Protein AF-A0A9D7VMA8-F1 (afdb_monomer)

Solvent-accessible surface area (backbone atoms only — not comparable to full-atom values): 9911 Å² total; per-residue (Å²): 135,87,81,84,72,81,74,80,79,75,76,72,77,73,79,78,42,75,61,82,71,61,74,57,94,60,80,64,72,41,87,51,74,66,48,77,71,56,42,56,40,65,81,68,55,55,49,58,69,46,45,41,49,51,44,56,42,48,74,40,59,51,37,53,48,40,34,74,77,65,74,46,47,72,42,31,40,30,46,77,46,27,51,44,82,40,29,39,96,75,37,87,92,42,65,74,23,48,23,20,66,19,34,23,40,27,40,31,31,34,33,30,66,86,70,50,74,46,68,42,52,59,66,55,92,86,48,84,63,65,51,52,57,57,49,48,54,44,57,65,43,44,69,84,25,33,29,24,38,14,56,80,50,47,90,91,23,21,51,25,34,41,39,22,62,62,92,69,96,64,65,49,65,78

Foldseek 3Di:
DDDDDPDPPPPPDDQPLVCPPPPPPDPPQLPQNPPQQEAEPPDADADSLLSVLVSVLQVPQVQVLCCVPVVFGFRYWYWPAFADFAAPVNDPPHDTDLSSNSFKTWTQWTQTPVRDTGGQAADDPPDPPVVVSLLSSLVSLWPSFQEWDAHPPDPSHRRTIMGGNDDDPGRHGD

Structure (mmCIF, N/CA/C/O backbone):
data_AF-A0A9D7VMA8-F1
#
_entry.id   AF-A0A9D7VMA8-F1
#
loop_
_atom_site.group_PDB
_atom_site.id
_atom_site.type_symbol
_atom_site.label_atom_id
_atom_site.label_alt_id
_atom_site.label_comp_id
_atom_site.label_asym_id
_atom_site.label_entity_id
_atom_site.label_seq_id
_atom_site.pdbx_PDB_ins_code
_atom_site.Cartn_x
_atom_site.Cartn_y
_atom_site.Cartn_z
_atom_site.occupancy
_atom_site.B_iso_or_equiv
_atom_site.auth_seq_id
_atom_site.auth_comp_id
_atom_site.auth_asym_id
_atom_site.auth_atom_id
_atom_site.pdbx_PDB_model_num
ATOM 1 N N . MET A 1 1 ? -34.194 -24.386 49.136 1.00 41.53 1 MET A N 1
ATOM 2 C CA . MET A 1 1 ? -33.091 -24.598 48.173 1.00 41.53 1 MET A CA 1
ATOM 3 C C . MET A 1 1 ? -33.239 -23.598 47.031 1.00 41.53 1 MET A C 1
ATOM 5 O O . MET A 1 1 ? -34.228 -23.701 46.310 1.00 41.53 1 MET A O 1
ATOM 9 N N . PRO A 1 2 ? -32.371 -22.581 46.893 1.00 42.62 2 PRO A N 1
ATOM 10 C CA . PRO A 1 2 ? -32.491 -21.625 45.800 1.00 42.62 2 PRO A CA 1
ATOM 11 C C . PRO A 1 2 ? -31.971 -22.256 44.502 1.00 42.62 2 PRO A C 1
ATOM 13 O O . PRO A 1 2 ? -30.886 -22.832 44.462 1.00 42.62 2 PRO A O 1
ATOM 16 N N . ARG A 1 3 ? -32.782 -22.175 43.444 1.00 46.41 3 ARG A N 1
ATOM 17 C CA . ARG A 1 3 ? -32.432 -22.632 42.097 1.00 46.41 3 ARG A CA 1
ATOM 18 C C . ARG A 1 3 ? -31.350 -21.716 41.529 1.00 46.41 3 ARG A C 1
ATOM 20 O O . ARG A 1 3 ? -31.562 -20.519 41.365 1.00 46.41 3 ARG A O 1
ATOM 27 N N . ASN A 1 4 ? -30.195 -22.303 41.248 1.00 44.03 4 ASN A N 1
ATOM 28 C CA . ASN A 1 4 ? -29.054 -21.643 40.635 1.00 44.03 4 ASN A CA 1
ATOM 29 C C . ASN A 1 4 ? -29.327 -21.517 39.124 1.00 44.03 4 ASN A C 1
ATOM 31 O O . ASN A 1 4 ? -28.972 -22.399 38.345 1.00 44.03 4 ASN A O 1
ATOM 35 N N . SER A 1 5 ? -30.043 -20.469 38.706 1.00 47.19 5 SER A N 1
ATOM 36 C CA . SER A 1 5 ? -30.179 -20.152 37.279 1.00 47.19 5 SER A CA 1
ATOM 37 C C . SER A 1 5 ? -28.826 -19.672 36.742 1.00 47.19 5 SER A C 1
ATOM 39 O O . SER A 1 5 ? -28.280 -18.708 37.288 1.00 47.19 5 SER A O 1
ATOM 41 N N . PRO A 1 6 ? -28.276 -20.283 35.677 1.00 45.25 6 PRO A N 1
ATOM 42 C CA . PRO A 1 6 ? -27.083 -19.756 35.035 1.00 45.25 6 PRO A CA 1
ATOM 43 C C . PRO A 1 6 ? -27.398 -18.358 34.497 1.00 45.25 6 PRO A C 1
ATOM 45 O O . PRO A 1 6 ? -28.346 -18.161 33.735 1.00 45.25 6 PRO A O 1
ATOM 48 N N . ARG A 1 7 ? -26.618 -17.366 34.937 1.00 46.34 7 ARG A N 1
ATOM 49 C CA . ARG A 1 7 ? -26.695 -16.007 34.394 1.00 46.34 7 ARG A CA 1
ATOM 50 C C . ARG A 1 7 ? -26.388 -16.087 32.895 1.00 46.34 7 ARG A C 1
ATOM 52 O O . ARG A 1 7 ? -25.423 -16.764 32.535 1.00 46.34 7 ARG A O 1
ATOM 59 N N . PRO A 1 8 ? -27.150 -15.407 32.022 1.00 40.94 8 PRO A N 1
ATOM 60 C CA . PRO A 1 8 ? -26.810 -15.360 30.611 1.00 40.94 8 PRO A CA 1
ATOM 61 C C . PRO A 1 8 ? -25.411 -14.761 30.474 1.00 40.94 8 PRO A C 1
ATOM 63 O O . PRO A 1 8 ? -25.140 -13.655 30.952 1.00 40.94 8 PRO A O 1
ATOM 66 N N . VAL A 1 9 ? -24.516 -15.517 29.843 1.00 43.81 9 VAL A N 1
ATOM 67 C CA . VAL A 1 9 ? -23.212 -15.023 29.411 1.00 43.81 9 VAL A CA 1
ATOM 68 C C . VAL A 1 9 ? -23.517 -13.890 28.437 1.00 43.81 9 VAL A C 1
ATOM 70 O O . VAL A 1 9 ? -24.033 -14.125 27.345 1.00 43.81 9 VAL A O 1
ATOM 73 N N . ARG A 1 10 ? -23.300 -12.638 28.853 1.00 40.31 10 ARG A N 1
ATOM 74 C CA . ARG A 1 10 ? -23.372 -11.505 27.931 1.00 40.31 10 ARG A CA 1
ATOM 75 C C . ARG A 1 10 ? -22.292 -11.753 26.885 1.00 40.31 10 ARG A C 1
ATOM 77 O O . ARG A 1 10 ? -21.112 -11.651 27.204 1.00 40.31 10 ARG A O 1
ATOM 84 N N . PHE A 1 11 ? -22.695 -12.120 25.671 1.00 39.28 11 PHE A N 1
ATOM 85 C CA . PHE A 1 11 ? -21.815 -12.083 24.511 1.00 39.28 11 PHE A CA 1
ATOM 86 C C . PHE A 1 11 ? -21.258 -10.659 24.432 1.00 39.28 11 PHE A C 1
ATOM 88 O O . PHE A 1 11 ? -21.992 -9.712 24.144 1.00 39.28 11 PHE A O 1
ATOM 95 N N . SER A 1 12 ? -19.984 -10.507 24.796 1.00 41.88 12 SER A N 1
ATOM 96 C CA . SER A 1 12 ? -19.232 -9.267 24.640 1.00 41.88 12 SER A CA 1
ATOM 97 C C . SER A 1 12 ? -19.453 -8.726 23.237 1.00 41.88 12 SER A C 1
ATOM 99 O O . SER A 1 12 ? -19.377 -9.487 22.274 1.00 41.88 12 SER A O 1
ATOM 101 N N . ALA A 1 13 ? -19.767 -7.430 23.176 1.00 44.06 13 ALA A N 1
ATOM 102 C CA . ALA A 1 13 ? -20.041 -6.631 21.991 1.00 44.06 13 ALA A CA 1
ATOM 103 C C . ALA A 1 13 ? -19.537 -7.278 20.693 1.00 44.06 13 ALA A C 1
ATOM 105 O O . ALA A 1 13 ? -18.340 -7.264 20.398 1.00 44.06 13 ALA A O 1
ATOM 106 N N . LEU A 1 14 ? -20.464 -7.836 19.910 1.00 53.28 14 LEU A N 1
ATOM 107 C CA . LEU A 1 14 ? -20.212 -8.090 18.500 1.00 53.28 14 LEU A CA 1
ATOM 108 C C . LEU A 1 14 ? -19.677 -6.777 17.927 1.00 53.28 14 LEU A C 1
ATOM 110 O O . LEU A 1 14 ? -20.339 -5.745 18.042 1.00 53.28 14 LEU A O 1
ATOM 114 N N . PHE A 1 15 ? -18.464 -6.795 17.377 1.00 56.47 15 PHE A N 1
ATOM 115 C CA . PHE A 1 15 ? -17.944 -5.668 16.617 1.00 56.47 15 PHE A CA 1
ATOM 116 C C . PHE A 1 15 ? -18.983 -5.335 15.544 1.00 56.47 15 PHE A C 1
ATOM 118 O O . PHE A 1 15 ? -19.135 -6.074 14.570 1.00 56.47 15 PHE A O 1
ATOM 125 N N . GLN A 1 16 ? -19.749 -4.260 15.741 1.00 61.91 16 GLN A N 1
ATOM 126 C CA . GLN A 1 16 ? -20.682 -3.788 14.732 1.00 61.91 16 GLN A CA 1
ATOM 127 C C . GLN A 1 16 ? -19.819 -3.192 13.622 1.00 61.91 16 GLN A C 1
ATOM 129 O O . GLN A 1 16 ? -19.411 -2.033 13.687 1.00 61.91 16 GLN A O 1
ATOM 134 N N . CYS A 1 17 ? -19.444 -4.014 12.644 1.00 69.50 17 CYS A N 1
ATOM 135 C CA . CYS A 1 17 ? -18.664 -3.519 11.527 1.00 69.50 17 CYS A CA 1
ATOM 136 C C . CYS A 1 17 ? -19.523 -2.534 10.733 1.00 69.50 17 CYS A C 1
ATOM 138 O O . CYS A 1 17 ? -20.599 -2.909 10.259 1.00 69.50 17 CYS A O 1
ATOM 140 N N . PRO A 1 18 ? -19.066 -1.284 10.583 1.00 67.06 18 PRO A N 1
ATOM 141 C CA . PRO A 1 18 ? -19.893 -0.196 10.072 1.00 67.06 18 PRO A CA 1
ATOM 142 C C . PRO A 1 18 ? -20.289 -0.372 8.603 1.00 67.06 18 PRO A C 1
ATOM 144 O O . PRO A 1 18 ? -21.209 0.287 8.137 1.00 67.06 18 PRO A O 1
ATOM 147 N N . ILE A 1 19 ? -19.627 -1.273 7.873 1.00 59.59 19 ILE A N 1
ATOM 148 C CA . ILE A 1 19 ? -19.927 -1.559 6.466 1.00 59.59 19 ILE A CA 1
ATOM 149 C C . ILE A 1 19 ? -21.064 -2.576 6.286 1.00 59.59 19 ILE A C 1
ATOM 151 O O . ILE A 1 19 ? -21.619 -2.651 5.192 1.00 59.59 19 ILE A O 1
ATOM 155 N N . ARG A 1 20 ? -21.488 -3.308 7.335 1.00 53.53 20 ARG A N 1
ATOM 156 C CA . ARG A 1 20 ? -22.562 -4.319 7.212 1.00 53.53 20 ARG A CA 1
ATOM 157 C C . ARG A 1 20 ? -23.914 -3.756 6.744 1.00 53.53 20 ARG A C 1
ATOM 159 O O . ARG A 1 20 ? -24.741 -4.550 6.315 1.00 53.53 20 ARG A O 1
ATOM 166 N N . ASP A 1 21 ? -24.113 -2.436 6.774 1.00 46.12 21 ASP A N 1
ATOM 167 C CA . ASP A 1 21 ? -25.368 -1.776 6.385 1.00 46.12 21 ASP A CA 1
ATOM 168 C C . ASP A 1 21 ? -25.250 -0.861 5.149 1.00 46.12 21 ASP A C 1
ATOM 170 O O . ASP A 1 21 ? -26.103 -0.010 4.892 1.00 46.12 21 ASP A O 1
ATOM 174 N N . LEU A 1 22 ? -24.202 -1.022 4.328 1.00 46.53 22 LEU A N 1
ATOM 175 C CA . LEU A 1 22 ? -24.122 -0.323 3.045 1.00 46.53 22 LEU A CA 1
ATOM 176 C C . LEU A 1 22 ? -25.065 -0.972 2.012 1.00 46.53 22 LEU A C 1
ATOM 178 O O . LEU A 1 22 ? -24.640 -1.552 1.014 1.00 46.53 22 LEU A O 1
ATOM 182 N N . ARG A 1 23 ? -26.365 -0.664 2.120 1.00 42.69 23 ARG A N 1
ATOM 183 C CA . ARG A 1 23 ? -26.993 -0.023 0.955 1.00 42.69 23 ARG A CA 1
ATOM 184 C C . ARG A 1 23 ? -26.166 1.228 0.720 1.00 42.69 23 ARG A C 1
ATOM 186 O O . ARG A 1 23 ? -26.406 2.236 1.370 1.00 42.69 23 ARG A O 1
ATOM 193 N N . VAL A 1 24 ? -25.121 1.112 -0.101 1.00 42.06 24 VAL A N 1
ATOM 194 C CA . VAL A 1 24 ? -24.227 2.220 -0.444 1.00 42.06 24 VAL A CA 1
ATOM 195 C C . VAL A 1 24 ? -25.129 3.426 -0.741 1.00 42.06 24 VAL A C 1
ATOM 197 O O . VAL A 1 24 ? -25.861 3.355 -1.732 1.00 42.06 24 VAL A O 1
ATOM 200 N N . PRO A 1 25 ? -25.153 4.493 0.091 1.00 38.31 25 PRO A N 1
ATOM 201 C CA . PRO A 1 25 ? -26.076 5.620 -0.099 1.00 38.31 25 PRO A CA 1
ATOM 202 C C . PRO A 1 25 ? -25.797 6.394 -1.387 1.00 38.31 25 PRO A C 1
ATOM 204 O O . PRO A 1 25 ? -26.466 7.367 -1.707 1.00 38.31 25 PRO A O 1
ATOM 207 N N . ASP A 1 26 ? -24.804 5.948 -2.142 1.00 42.97 26 ASP A N 1
ATOM 208 C CA . ASP A 1 26 ? -24.496 6.427 -3.454 1.00 42.97 26 ASP A CA 1
ATOM 209 C C . ASP A 1 26 ? -23.963 5.258 -4.290 1.00 42.97 26 ASP A C 1
ATOM 211 O O . ASP A 1 26 ? -22.770 4.968 -4.309 1.00 42.97 26 ASP A O 1
ATOM 215 N N . ARG A 1 27 ? -24.857 4.549 -4.990 1.00 44.50 27 ARG A N 1
ATOM 216 C CA . ARG A 1 27 ? -24.460 3.646 -6.084 1.00 44.50 27 ARG A CA 1
ATOM 217 C C . ARG A 1 27 ? -23.860 4.411 -7.270 1.00 44.50 27 ARG A C 1
ATOM 219 O O . ARG A 1 27 ? -23.634 3.789 -8.309 1.00 44.50 27 ARG A O 1
ATOM 226 N N . ARG A 1 28 ? -23.606 5.728 -7.177 1.00 47.44 28 ARG A N 1
ATOM 227 C CA . ARG A 1 28 ? -22.748 6.369 -8.169 1.00 47.44 28 ARG A CA 1
ATOM 228 C C . ARG A 1 28 ? -21.419 5.620 -8.157 1.00 47.44 28 ARG A C 1
ATOM 230 O O . ARG A 1 28 ? -20.790 5.513 -7.101 1.00 47.44 28 ARG A O 1
ATOM 237 N N . PRO A 1 29 ? -21.004 5.062 -9.309 1.00 52.53 29 PRO A N 1
ATOM 238 C CA . PRO A 1 29 ? -19.683 4.491 -9.443 1.00 52.53 29 PRO A CA 1
ATOM 239 C C . PRO A 1 29 ? -18.717 5.518 -8.898 1.00 52.53 29 PRO A C 1
ATOM 241 O O . PRO A 1 29 ? -18.803 6.696 -9.260 1.00 52.53 29 PRO A O 1
ATOM 244 N N . CYS A 1 30 ? -17.814 5.091 -8.024 1.00 56.12 30 CYS A N 1
ATOM 245 C CA . CYS A 1 30 ? -16.721 5.970 -7.699 1.00 56.12 30 CYS A CA 1
ATOM 246 C C . CYS A 1 30 ? -16.090 6.386 -9.032 1.00 56.12 30 CYS A C 1
ATOM 248 O O . CYS A 1 30 ? -15.712 5.490 -9.788 1.00 56.12 30 CYS A O 1
ATOM 250 N N . PRO A 1 31 ? -15.981 7.680 -9.374 1.00 51.53 31 PRO A N 1
ATOM 251 C CA . PRO A 1 31 ? -15.444 8.069 -10.678 1.00 51.53 31 PRO A CA 1
ATOM 252 C C . PRO A 1 31 ? -14.013 7.533 -10.887 1.00 51.53 31 PRO A C 1
ATOM 254 O O . PRO A 1 31 ? -13.559 7.379 -12.015 1.00 51.53 31 PRO A O 1
ATOM 257 N N . ALA A 1 32 ? -13.326 7.168 -9.796 1.00 46.84 32 ALA A N 1
ATOM 258 C CA . ALA A 1 32 ? -12.053 6.450 -9.792 1.00 46.84 32 ALA A CA 1
ATOM 259 C C . ALA A 1 32 ? -12.168 4.910 -9.870 1.00 46.84 32 ALA A C 1
ATOM 261 O O . ALA A 1 32 ? -11.265 4.265 -10.386 1.00 46.84 32 ALA A O 1
ATOM 262 N N . GLY A 1 33 ? -13.269 4.307 -9.413 1.00 43.81 33 GLY A N 1
ATOM 263 C CA . GLY A 1 33 ? -13.511 2.855 -9.441 1.00 43.81 33 GLY A CA 1
ATOM 264 C C . GLY A 1 33 ? -13.802 2.288 -10.837 1.00 43.81 33 GLY A C 1
ATOM 265 O O . GLY A 1 33 ? -13.962 1.082 -10.991 1.00 43.81 33 GLY A O 1
ATOM 266 N N . ALA A 1 34 ? -13.856 3.153 -11.851 1.00 49.03 34 ALA A N 1
ATOM 267 C CA . ALA A 1 34 ? -13.961 2.791 -13.258 1.00 49.03 34 ALA A CA 1
ATOM 268 C C . ALA A 1 34 ? -12.614 2.865 -13.997 1.00 49.03 34 ALA A C 1
ATOM 270 O O .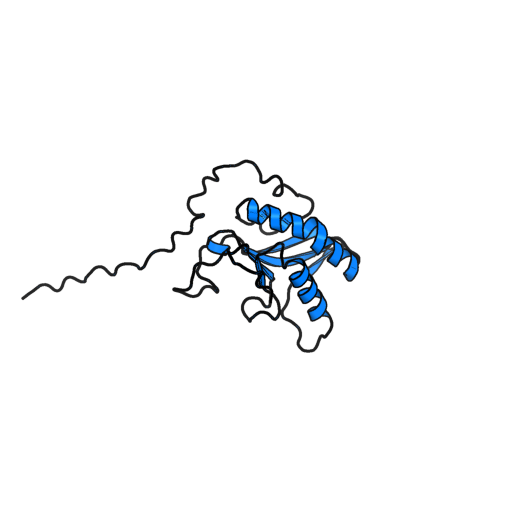 ALA A 1 34 ? -12.611 2.802 -15.228 1.00 49.03 34 ALA A O 1
ATOM 271 N N . ASP A 1 35 ? -11.478 3.018 -13.299 1.00 62.25 35 ASP A N 1
ATOM 272 C CA . ASP A 1 35 ? -10.180 2.996 -13.971 1.00 62.25 35 ASP A CA 1
ATOM 273 C C . ASP A 1 35 ? -9.820 1.590 -14.453 1.00 62.25 35 ASP A C 1
ATOM 275 O O . ASP A 1 35 ? -9.026 0.875 -13.850 1.00 62.25 35 ASP A O 1
ATOM 279 N N . ARG A 1 36 ? -10.395 1.205 -15.593 1.00 69.81 36 ARG A N 1
ATOM 280 C CA . ARG A 1 36 ? -10.108 -0.057 -16.281 1.00 69.81 36 ARG A CA 1
ATOM 281 C C . ARG A 1 36 ? -8.643 -0.180 -16.706 1.00 69.81 36 ARG A C 1
ATOM 283 O O . ARG A 1 36 ? -8.246 -1.256 -17.130 1.00 69.81 36 ARG A O 1
ATOM 290 N N . ARG A 1 37 ? -7.858 0.901 -16.619 1.00 80.44 37 ARG A N 1
ATOM 291 C CA . ARG A 1 37 ? -6.434 0.901 -16.958 1.00 80.44 37 ARG A CA 1
ATOM 292 C C . ARG A 1 37 ? -5.584 0.138 -15.942 1.00 80.44 37 ARG A C 1
ATOM 294 O O . ARG A 1 37 ? -4.582 -0.428 -16.351 1.00 80.44 37 ARG A O 1
ATOM 301 N N . TYR A 1 38 ? -5.982 0.108 -14.668 1.00 86.19 38 TYR A N 1
ATOM 302 C CA . TYR A 1 38 ? -5.292 -0.663 -13.628 1.00 86.19 38 TYR A CA 1
ATOM 303 C C . TYR A 1 38 ? -6.316 -1.496 -12.847 1.00 86.19 38 TYR A C 1
ATOM 305 O O . TYR A 1 38 ? -6.764 -1.079 -11.774 1.00 86.19 38 TYR A O 1
ATOM 313 N N . PRO A 1 39 ? -6.741 -2.648 -13.396 1.00 90.25 39 PRO A N 1
ATOM 314 C CA . PRO A 1 39 ? -7.602 -3.589 -12.697 1.00 90.25 39 PRO A 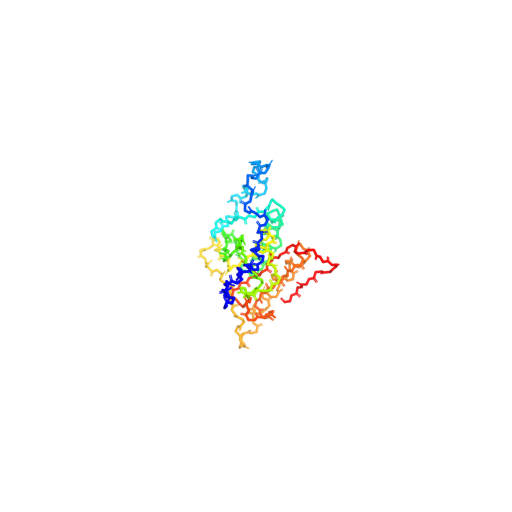CA 1
ATOM 315 C C . PRO A 1 39 ? -7.023 -3.970 -11.331 1.00 90.25 39 PRO A C 1
ATOM 317 O O . PRO A 1 39 ? -5.810 -4.112 -11.174 1.00 90.25 39 PRO A O 1
ATOM 320 N N . VAL A 1 40 ? -7.910 -4.137 -10.349 1.00 90.44 40 VAL A N 1
ATOM 321 C CA . VAL A 1 40 ? -7.577 -4.615 -9.003 1.00 90.44 40 VAL A CA 1
ATOM 322 C C . VAL A 1 40 ? -8.178 -6.002 -8.825 1.00 90.44 40 VAL A C 1
ATOM 324 O O . VAL A 1 40 ? -9.384 -6.174 -9.033 1.00 90.44 40 VAL A O 1
ATOM 327 N N . GLU A 1 41 ? -7.348 -6.972 -8.450 1.00 91.75 41 GLU A N 1
ATOM 328 C CA . GLU A 1 41 ? -7.724 -8.382 -8.382 1.00 91.75 41 GLU A CA 1
ATOM 329 C C . GLU A 1 41 ? -7.347 -9.046 -7.042 1.00 91.75 41 GLU A C 1
ATOM 331 O O . GLU A 1 41 ? -6.185 -8.996 -6.631 1.00 91.75 41 GLU A O 1
ATOM 336 N N . PRO A 1 42 ? -8.305 -9.707 -6.359 1.00 90.50 42 PRO A N 1
ATOM 337 C CA . PRO A 1 42 ? -9.744 -9.664 -6.627 1.00 90.50 42 PRO A CA 1
ATOM 338 C C . PRO A 1 42 ? -10.309 -8.248 -6.443 1.00 90.50 42 PRO A C 1
ATOM 340 O O . PRO A 1 42 ? -9.683 -7.372 -5.845 1.00 90.50 42 PRO A O 1
ATOM 343 N N . ARG A 1 43 ? -11.529 -8.023 -6.940 1.00 86.25 43 ARG A N 1
ATOM 344 C CA . ARG A 1 43 ? -12.251 -6.786 -6.627 1.00 86.25 43 ARG A CA 1
ATOM 345 C C . ARG A 1 43 ? -12.461 -6.699 -5.118 1.00 86.25 43 ARG A C 1
ATOM 347 O O . ARG A 1 43 ? -12.834 -7.689 -4.494 1.00 86.25 43 ARG A O 1
ATOM 354 N N . GLY A 1 44 ? -12.216 -5.522 -4.557 1.00 82.19 44 GLY A N 1
ATOM 355 C CA . GLY A 1 44 ? -12.392 -5.269 -3.134 1.00 82.19 44 GLY A CA 1
ATOM 356 C C . GLY A 1 44 ? -13.617 -4.419 -2.826 1.00 82.19 44 GLY A C 1
ATOM 357 O O . GLY A 1 44 ? -14.060 -3.626 -3.659 1.00 82.19 44 GLY A O 1
ATOM 358 N N . ASP A 1 45 ? -14.104 -4.553 -1.596 1.00 83.62 45 ASP A N 1
ATOM 359 C CA . ASP A 1 45 ? -15.124 -3.681 -1.025 1.00 83.62 45 ASP A CA 1
ATOM 360 C C . ASP A 1 45 ? -14.445 -2.596 -0.188 1.00 83.62 45 ASP A C 1
ATOM 362 O O . ASP A 1 45 ? -13.709 -2.874 0.760 1.00 83.62 45 ASP A O 1
ATOM 366 N N . TYR A 1 46 ? -14.674 -1.336 -0.541 1.00 86.12 46 TYR A N 1
ATOM 367 C CA . TYR A 1 46 ? -14.194 -0.185 0.216 1.00 86.12 46 TYR A CA 1
ATOM 368 C C . TYR A 1 46 ? -14.960 1.083 -0.186 1.00 86.12 46 TYR A C 1
ATOM 370 O O . TYR A 1 46 ? -15.471 1.174 -1.306 1.00 86.12 46 TYR A O 1
ATOM 378 N N . PRO A 1 47 ? -15.038 2.101 0.690 1.00 84.50 47 PRO A N 1
ATOM 379 C CA . PRO A 1 47 ? -15.630 3.382 0.347 1.00 84.50 47 PRO A CA 1
ATOM 380 C C . PRO A 1 47 ? -14.873 4.091 -0.776 1.00 84.50 47 PRO A C 1
ATOM 382 O O . PRO A 1 47 ? -13.679 3.885 -1.017 1.00 84.50 47 PRO A O 1
ATOM 385 N N . CYS A 1 48 ? -15.571 5.029 -1.407 1.00 85.00 48 CYS A N 1
ATOM 386 C CA . CYS A 1 48 ? -15.041 5.836 -2.495 1.00 85.00 48 CYS A CA 1
ATOM 387 C C . CYS A 1 48 ? -13.729 6.566 -2.174 1.00 85.00 48 CYS A C 1
ATOM 389 O O . CYS A 1 48 ? -12.866 6.743 -3.034 1.00 85.00 48 CYS A O 1
ATOM 391 N N . THR A 1 49 ? -13.576 6.998 -0.925 1.00 87.62 49 THR A N 1
ATOM 392 C CA . THR A 1 49 ? -12.385 7.694 -0.437 1.00 87.62 49 THR A CA 1
ATOM 393 C C . THR A 1 49 ? -11.145 6.805 -0.508 1.00 87.62 49 THR A C 1
ATOM 395 O O . THR A 1 49 ? -10.121 7.243 -1.035 1.00 87.62 49 THR A O 1
ATOM 398 N N . THR A 1 50 ? -11.245 5.550 -0.060 1.00 89.94 50 THR A N 1
ATOM 399 C CA . THR A 1 50 ? -10.174 4.550 -0.163 1.00 89.94 50 THR A CA 1
ATOM 400 C C . THR A 1 50 ? -9.855 4.248 -1.627 1.00 89.94 50 THR A C 1
ATOM 402 O O . THR A 1 50 ? -8.692 4.312 -2.026 1.00 89.94 50 THR A O 1
ATOM 405 N N . ALA A 1 51 ? -10.885 4.025 -2.455 1.00 88.56 51 ALA A N 1
ATOM 406 C CA . ALA A 1 51 ? -10.721 3.754 -3.885 1.00 88.56 51 ALA A CA 1
ATOM 407 C C . ALA A 1 51 ? -9.956 4.878 -4.607 1.00 88.56 51 ALA A C 1
ATOM 409 O O . ALA A 1 51 ? -9.013 4.629 -5.355 1.00 88.56 51 ALA A O 1
ATOM 410 N N . LEU A 1 52 ? -10.334 6.136 -4.360 1.00 88.38 52 LEU A N 1
ATOM 411 C CA . LEU A 1 52 ? -9.708 7.300 -4.985 1.00 88.38 52 LEU A CA 1
ATOM 412 C C . LEU A 1 52 ? -8.242 7.466 -4.565 1.00 88.38 52 LEU A C 1
ATOM 414 O O . LEU A 1 52 ? -7.410 7.847 -5.390 1.00 88.38 52 LEU A O 1
ATOM 418 N N . LYS A 1 53 ? -7.919 7.191 -3.295 1.00 92.75 53 LYS A N 1
ATOM 419 C CA . LYS A 1 53 ? -6.539 7.224 -2.794 1.00 92.75 53 LYS A CA 1
ATOM 420 C C . LYS A 1 53 ? -5.681 6.162 -3.471 1.00 92.75 53 LYS A C 1
ATOM 422 O O . LYS A 1 53 ? -4.614 6.504 -3.980 1.00 92.75 53 LYS A O 1
ATOM 427 N N . LEU A 1 54 ? -6.186 4.932 -3.570 1.00 92.75 54 LEU A N 1
ATOM 428 C 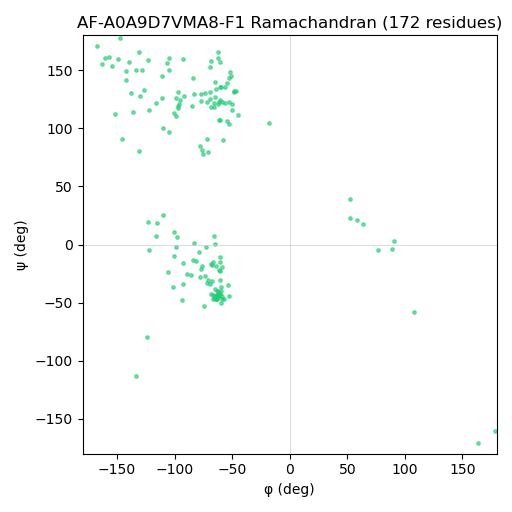CA . LEU A 1 54 ? -5.502 3.851 -4.273 1.00 92.75 54 LEU A CA 1
ATOM 429 C C . LEU A 1 54 ? -5.266 4.191 -5.747 1.00 92.75 54 LEU A C 1
ATOM 431 O O . LEU A 1 54 ? -4.135 4.133 -6.213 1.00 92.75 54 LEU A O 1
ATOM 435 N N . VAL A 1 55 ? -6.298 4.623 -6.471 1.00 90.69 55 VAL A N 1
ATOM 436 C CA . VAL A 1 55 ? -6.183 4.938 -7.904 1.00 90.69 55 VAL A CA 1
ATOM 437 C C . VAL A 1 55 ? -5.187 6.066 -8.157 1.00 90.69 55 VAL A C 1
ATOM 439 O O . VAL A 1 55 ? -4.380 5.979 -9.078 1.00 90.69 55 VAL A O 1
ATOM 442 N N . ARG A 1 56 ? -5.191 7.122 -7.334 1.00 92.31 56 ARG A N 1
ATOM 443 C CA . ARG A 1 56 ? -4.204 8.210 -7.452 1.00 92.31 56 ARG A CA 1
ATOM 444 C C . ARG A 1 56 ? -2.779 7.721 -7.206 1.00 92.31 56 ARG A C 1
ATOM 446 O O . ARG A 1 56 ? -1.879 8.150 -7.922 1.00 92.31 56 ARG A O 1
ATOM 453 N N . PHE A 1 57 ? -2.590 6.833 -6.231 1.00 95.12 57 PHE A N 1
ATOM 454 C CA . PHE A 1 57 ? -1.297 6.221 -5.938 1.00 95.12 57 PHE A CA 1
ATOM 455 C C . PHE A 1 57 ? -0.813 5.316 -7.087 1.00 95.12 57 PHE A C 1
ATOM 457 O O . PHE A 1 57 ? 0.319 5.446 -7.546 1.00 95.12 57 PHE A O 1
ATOM 464 N N . VAL A 1 58 ? -1.681 4.460 -7.627 1.00 93.94 58 VAL A N 1
ATOM 465 C CA . VAL A 1 58 ? -1.315 3.554 -8.726 1.00 93.94 58 VAL A CA 1
ATOM 466 C C . VAL A 1 58 ? -1.007 4.330 -10.008 1.00 93.94 58 VAL A C 1
ATOM 468 O O . VAL A 1 58 ? 0.029 4.112 -10.630 1.00 93.94 58 VAL A O 1
ATOM 471 N N . ARG A 1 59 ? -1.867 5.288 -10.381 1.00 92.38 59 ARG A N 1
ATOM 472 C CA . ARG A 1 59 ? -1.773 6.026 -11.654 1.00 92.38 59 ARG A CA 1
ATOM 473 C C . ARG A 1 59 ? -0.487 6.817 -11.833 1.00 92.38 59 ARG A C 1
ATOM 475 O O . ARG A 1 59 ? -0.093 7.051 -12.976 1.00 92.38 59 ARG A O 1
ATOM 482 N N . LYS A 1 60 ? 0.098 7.300 -10.736 1.00 93.50 60 LYS A N 1
ATOM 483 C CA . LYS A 1 60 ? 1.244 8.203 -10.793 1.00 93.50 60 LYS A CA 1
ATOM 484 C C . LYS A 1 60 ? 2.447 7.672 -10.014 1.00 93.50 60 LYS A C 1
ATOM 486 O O . LYS A 1 60 ? 3.308 7.108 -10.677 1.00 93.50 60 LYS A O 1
ATOM 491 N N . PRO A 1 61 ? 2.530 7.776 -8.674 1.00 95.38 61 PRO A N 1
ATOM 492 C CA . PRO A 1 61 ? 3.768 7.452 -7.974 1.00 95.38 61 PRO A CA 1
ATOM 493 C C . PRO A 1 61 ? 4.199 5.992 -8.157 1.00 95.38 61 PRO A C 1
ATOM 495 O O . PRO A 1 61 ? 5.361 5.753 -8.463 1.00 95.38 61 PRO A O 1
ATOM 498 N N . LEU A 1 62 ? 3.286 5.018 -8.049 1.00 95.00 62 LEU A N 1
ATOM 499 C CA . LEU A 1 62 ? 3.662 3.612 -8.235 1.00 95.00 62 LEU A CA 1
ATOM 500 C C . LEU A 1 62 ? 4.050 3.313 -9.688 1.00 95.00 62 LEU A C 1
ATOM 502 O O . LEU A 1 62 ? 5.040 2.637 -9.939 1.00 95.00 62 LEU A O 1
ATOM 506 N N . ARG A 1 63 ? 3.291 3.835 -10.655 1.00 94.88 63 ARG A N 1
ATOM 507 C CA . ARG A 1 63 ? 3.599 3.659 -12.077 1.00 94.88 63 ARG A CA 1
ATOM 508 C C . ARG A 1 63 ? 4.938 4.275 -12.473 1.00 94.88 63 ARG A C 1
ATOM 510 O O . ARG A 1 63 ? 5.678 3.660 -13.232 1.00 94.88 63 ARG A O 1
ATOM 517 N N . GLU A 1 64 ? 5.226 5.490 -12.017 1.00 95.00 64 GLU A N 1
ATOM 518 C CA . GLU A 1 64 ? 6.499 6.164 -12.291 1.00 95.00 64 GLU A CA 1
ATOM 519 C C . GLU A 1 64 ? 7.670 5.370 -11.698 1.00 95.00 64 GLU A C 1
ATOM 521 O O . GLU A 1 64 ? 8.676 5.193 -12.379 1.00 95.00 64 GLU A O 1
ATOM 526 N N . GLU A 1 65 ? 7.509 4.803 -10.499 1.00 93.62 65 GLU A N 1
ATOM 527 C CA . GLU A 1 65 ? 8.504 3.919 -9.881 1.00 93.62 65 GLU A CA 1
ATOM 528 C C . GLU A 1 65 ? 8.722 2.627 -10.682 1.00 93.62 65 GLU A C 1
ATOM 530 O O . GLU A 1 65 ? 9.865 2.260 -10.957 1.00 93.62 65 GLU A O 1
ATOM 535 N N . VAL A 1 66 ? 7.646 1.953 -11.106 1.00 93.38 66 VAL A N 1
ATOM 536 C CA . VAL A 1 66 ? 7.729 0.726 -11.923 1.00 93.38 66 VAL A CA 1
ATOM 537 C C . VAL A 1 66 ? 8.409 1.013 -13.262 1.00 93.38 66 VAL A C 1
ATOM 539 O O . VAL A 1 66 ? 9.319 0.288 -13.657 1.00 93.38 66 VAL A O 1
ATOM 542 N N . ARG A 1 67 ? 8.055 2.116 -13.932 1.00 93.69 67 ARG A N 1
ATOM 543 C CA . ARG A 1 67 ? 8.734 2.551 -15.161 1.00 93.69 67 ARG A CA 1
ATOM 544 C C . ARG A 1 67 ? 10.221 2.800 -14.932 1.00 93.69 67 ARG A C 1
ATOM 546 O O . ARG A 1 67 ? 11.040 2.341 -15.719 1.00 93.69 67 ARG A O 1
ATOM 553 N N . ALA A 1 68 ? 10.565 3.522 -13.868 1.00 92.56 68 ALA A N 1
ATOM 554 C CA . ALA A 1 68 ? 11.939 3.925 -13.596 1.00 92.56 68 ALA A CA 1
ATOM 555 C C . ALA A 1 68 ? 12.846 2.751 -13.199 1.00 92.56 68 ALA A C 1
ATOM 557 O O . ALA A 1 68 ? 14.030 2.765 -13.520 1.00 92.56 68 ALA A O 1
ATOM 558 N N . THR A 1 69 ? 12.306 1.750 -12.499 1.00 89.44 69 THR A N 1
ATOM 559 C CA . THR A 1 69 ? 13.109 0.661 -11.913 1.00 89.44 69 THR A CA 1
ATOM 560 C C . THR A 1 69 ? 12.997 -0.667 -12.649 1.00 89.44 69 THR A C 1
ATOM 562 O O . THR A 1 69 ? 13.906 -1.486 -12.551 1.00 89.44 69 THR A O 1
ATOM 565 N N . MET A 1 70 ? 11.905 -0.889 -13.381 1.00 90.06 70 MET A N 1
ATOM 566 C CA . MET A 1 70 ? 11.619 -2.154 -14.068 1.00 90.06 70 MET A CA 1
ATOM 567 C C . MET A 1 70 ? 11.430 -1.979 -15.578 1.00 90.06 70 MET A C 1
ATOM 569 O O . MET A 1 70 ? 11.287 -2.973 -16.279 1.00 90.06 70 MET A O 1
ATOM 573 N N . ASN A 1 71 ? 11.443 -0.739 -16.088 1.00 93.69 71 ASN A N 1
ATOM 574 C CA . ASN A 1 71 ? 11.309 -0.427 -17.514 1.00 93.69 71 ASN A CA 1
ATOM 575 C C . ASN A 1 71 ? 10.070 -1.074 -18.175 1.00 93.69 71 ASN A C 1
ATOM 577 O O . ASN A 1 71 ? 10.123 -1.551 -19.306 1.00 93.69 71 ASN A O 1
ATOM 581 N N . THR A 1 72 ? 8.949 -1.102 -17.451 1.00 95.38 72 THR A N 1
ATOM 582 C CA . THR A 1 72 ? 7.685 -1.724 -17.882 1.00 95.38 72 THR A CA 1
ATOM 583 C C . THR A 1 72 ? 6.478 -0.962 -17.316 1.00 95.38 72 THR A C 1
ATOM 585 O O . THR A 1 72 ? 6.638 0.024 -16.589 1.00 95.38 72 THR A O 1
ATOM 588 N N . GLU A 1 73 ? 5.257 -1.384 -17.658 1.00 95.38 73 GLU A N 1
ATOM 589 C CA . GLU A 1 73 ? 4.009 -0.832 -17.106 1.00 95.38 73 GLU A CA 1
ATOM 590 C C . GLU A 1 73 ? 3.357 -1.768 -16.089 1.00 95.38 73 GLU A C 1
ATOM 592 O O . GLU A 1 73 ? 3.555 -2.980 -16.106 1.00 95.38 73 GLU A O 1
ATOM 597 N N . ILE A 1 74 ? 2.479 -1.200 -15.260 1.00 95.62 74 ILE A N 1
ATOM 598 C CA . ILE A 1 74 ? 1.535 -1.968 -14.447 1.00 95.62 74 ILE A CA 1
ATOM 599 C C . ILE A 1 74 ? 0.385 -2.431 -15.344 1.00 95.62 74 ILE A C 1
ATOM 601 O O . ILE A 1 74 ? -0.297 -1.592 -15.935 1.00 95.62 74 ILE A O 1
ATOM 605 N N . ALA A 1 75 ? 0.143 -3.739 -15.397 1.00 95.75 75 ALA A N 1
ATOM 606 C CA . ALA A 1 75 ? -1.035 -4.319 -16.035 1.00 95.75 75 ALA A CA 1
ATOM 607 C C . ALA A 1 75 ? -2.169 -4.545 -15.027 1.00 95.75 75 ALA A C 1
ATOM 609 O O . ALA A 1 75 ? -3.286 -4.112 -15.282 1.00 95.75 75 ALA A O 1
ATOM 610 N N . THR A 1 76 ? -1.877 -5.147 -13.868 1.00 95.38 76 THR A N 1
ATOM 611 C CA . THR A 1 76 ? -2.877 -5.474 -12.832 1.00 95.38 76 THR A CA 1
ATOM 612 C C . THR A 1 76 ? -2.299 -5.268 -11.437 1.00 95.38 76 THR A C 1
ATOM 614 O O . THR A 1 76 ? -1.140 -5.599 -11.189 1.00 95.38 76 THR A O 1
ATOM 617 N N . LEU A 1 77 ? -3.112 -4.757 -10.511 1.00 95.50 77 LEU A N 1
ATOM 618 C CA . LEU A 1 77 ? -2.809 -4.704 -9.083 1.00 95.50 77 LEU A CA 1
ATOM 619 C C . LEU A 1 77 ? -3.425 -5.910 -8.367 1.00 95.50 77 LEU A C 1
ATOM 621 O O . LEU A 1 77 ? -4.639 -6.093 -8.401 1.00 95.50 77 LEU A O 1
ATOM 625 N N . HIS A 1 78 ? -2.611 -6.682 -7.650 1.00 96.38 78 HIS A N 1
ATOM 626 C CA . HIS A 1 78 ? -3.078 -7.823 -6.864 1.00 96.38 78 HIS A CA 1
ATOM 627 C C . HIS A 1 78 ? -3.222 -7.455 -5.394 1.00 96.38 78 HIS A C 1
ATOM 629 O O . HIS A 1 78 ? -2.262 -7.014 -4.758 1.00 96.38 78 HIS A O 1
ATOM 635 N N . VAL A 1 79 ? -4.403 -7.694 -4.830 1.00 94.94 79 VAL A N 1
ATOM 636 C CA . VAL A 1 79 ? -4.707 -7.452 -3.414 1.00 94.94 79 VAL A CA 1
ATOM 637 C C . VAL A 1 79 ? -4.898 -8.764 -2.656 1.00 94.94 79 VAL A C 1
ATOM 639 O O . VAL A 1 79 ? -5.376 -9.754 -3.203 1.00 94.94 79 VAL A O 1
ATOM 642 N N . ALA A 1 80 ? -4.480 -8.789 -1.395 1.00 95.19 80 ALA A N 1
ATOM 643 C CA . ALA A 1 80 ? -4.712 -9.898 -0.471 1.00 95.19 80 ALA A CA 1
ATOM 644 C C . ALA A 1 80 ? -5.984 -9.686 0.359 1.00 95.19 80 ALA A C 1
ATOM 646 O O . ALA A 1 80 ? -6.681 -10.650 0.674 1.00 95.19 80 ALA A O 1
ATOM 647 N N . ALA A 1 81 ? -6.301 -8.434 0.698 1.00 93.62 81 ALA A N 1
ATOM 648 C CA . ALA A 1 81 ? -7.483 -8.089 1.477 1.00 93.62 81 ALA A CA 1
ATOM 649 C C . ALA A 1 81 ? -7.964 -6.658 1.202 1.00 93.62 81 ALA A C 1
ATOM 651 O O . ALA A 1 81 ? -7.197 -5.765 0.841 1.00 93.62 81 ALA A O 1
ATOM 652 N N . SER A 1 82 ? -9.264 -6.450 1.412 1.00 91.88 82 SER A N 1
ATOM 653 C CA . SER A 1 82 ? -9.939 -5.148 1.366 1.00 91.88 82 SER A CA 1
ATOM 654 C C . SER A 1 82 ? -10.845 -5.010 2.593 1.00 91.88 82 SER A C 1
ATOM 656 O O . SER A 1 82 ? -10.331 -4.975 3.705 1.00 91.88 82 SER A O 1
ATOM 658 N N . TYR A 1 83 ? -12.169 -4.979 2.462 1.00 91.81 83 TYR A N 1
ATOM 659 C CA . TYR A 1 83 ? -13.039 -5.098 3.627 1.00 91.81 83 TYR A CA 1
ATOM 660 C C . TYR A 1 83 ? -12.899 -6.478 4.284 1.00 91.81 83 TYR A C 1
ATOM 662 O O . TYR A 1 83 ? -13.057 -7.511 3.638 1.00 91.81 83 TYR A O 1
ATOM 670 N N . ASP A 1 84 ? -12.627 -6.482 5.587 1.00 90.62 84 ASP A N 1
ATOM 671 C CA . ASP A 1 84 ? -12.603 -7.681 6.425 1.00 90.62 84 ASP A CA 1
ATOM 672 C C . ASP A 1 84 ? -12.957 -7.276 7.864 1.00 90.62 84 ASP A C 1
ATOM 674 O O . ASP A 1 84 ? -12.227 -6.535 8.531 1.00 90.62 84 ASP A O 1
ATOM 678 N N . CYS A 1 85 ? -14.126 -7.718 8.329 1.00 90.25 85 CYS A N 1
ATOM 679 C CA . CYS A 1 85 ? -14.697 -7.357 9.623 1.00 90.25 85 CYS A CA 1
ATOM 680 C C . CYS A 1 85 ? -13.992 -8.103 10.766 1.00 90.25 85 CYS A C 1
ATOM 682 O O . CYS A 1 85 ? -14.476 -9.118 11.265 1.00 90.25 85 CYS A O 1
ATOM 684 N N . ARG A 1 86 ? -12.830 -7.594 11.188 1.00 89.31 86 ARG A N 1
ATOM 685 C CA . ARG A 1 86 ? -11.990 -8.233 12.211 1.00 89.31 86 ARG A CA 1
ATOM 686 C C . ARG A 1 86 ? -11.183 -7.251 13.056 1.00 89.31 86 ARG A C 1
ATOM 688 O O . ARG A 1 86 ? -10.882 -6.127 12.646 1.00 89.31 86 ARG A O 1
ATOM 695 N N . GLY A 1 87 ? -10.757 -7.724 14.226 1.00 89.75 87 GLY A N 1
ATOM 696 C CA . GLY A 1 87 ? -9.724 -7.066 15.024 1.00 89.75 87 GLY A CA 1
ATOM 697 C C . GLY A 1 87 ? -8.389 -6.965 14.275 1.00 89.75 87 GLY A C 1
ATOM 698 O O . GLY A 1 87 ? -8.099 -7.732 13.345 1.00 89.75 87 GLY A 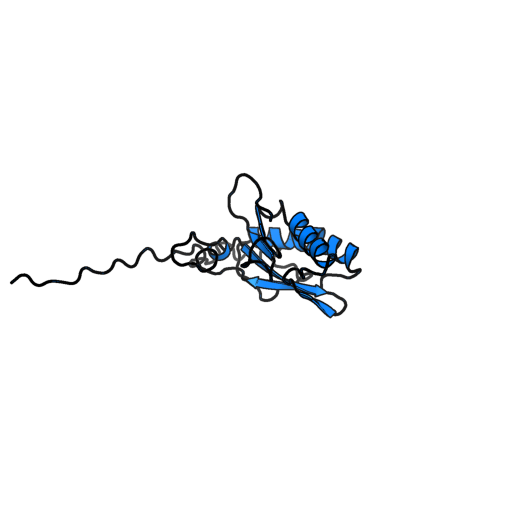O 1
ATOM 699 N N . ARG A 1 88 ? -7.558 -6.001 14.680 1.00 90.94 88 ARG A N 1
ATOM 700 C CA . ARG A 1 88 ? -6.179 -5.861 14.183 1.00 90.94 88 ARG A CA 1
ATOM 701 C C . ARG A 1 88 ? -5.406 -7.165 14.371 1.00 90.94 88 ARG A C 1
ATOM 703 O O . ARG A 1 88 ? -5.578 -7.854 15.373 1.00 90.94 88 ARG A O 1
ATOM 710 N N . ASN A 1 89 ? -4.608 -7.522 13.366 1.00 88.94 89 ASN A N 1
ATOM 711 C CA . ASN A 1 89 ? -3.811 -8.754 13.318 1.00 88.94 89 ASN A CA 1
ATOM 712 C C . ASN A 1 89 ? -4.621 -10.043 13.577 1.00 88.94 89 ASN A C 1
ATOM 714 O O . ASN A 1 89 ? -4.060 -11.044 14.006 1.00 88.94 89 ASN A O 1
ATOM 718 N N . ARG A 1 90 ? -5.948 -10.015 13.345 1.00 87.81 90 ARG A N 1
ATOM 719 C CA . ARG A 1 90 ? -6.892 -11.108 13.667 1.00 87.81 90 ARG A CA 1
ATOM 720 C C . ARG A 1 90 ? -6.905 -11.502 15.152 1.00 87.81 90 ARG A C 1
ATOM 722 O O . ARG A 1 90 ? -7.364 -12.584 15.499 1.00 87.81 90 ARG A O 1
ATOM 729 N N . GLN A 1 91 ? -6.453 -10.617 16.037 1.00 88.31 91 GLN A N 1
ATOM 730 C CA . GLN A 1 91 ? -6.404 -10.881 17.471 1.00 88.31 91 GLN A CA 1
ATOM 731 C C . GLN A 1 91 ? -7.765 -10.605 18.123 1.00 88.31 91 GLN A C 1
ATOM 733 O O . GLN A 1 91 ? -8.361 -9.538 17.938 1.00 88.31 91 GLN A O 1
ATOM 738 N N . ALA A 1 92 ? -8.264 -11.570 18.899 1.00 83.81 92 ALA A N 1
ATOM 739 C CA . ALA A 1 92 ? -9.511 -11.428 19.643 1.00 83.81 92 ALA A CA 1
ATOM 740 C C . ALA A 1 92 ? -9.386 -10.319 20.703 1.00 83.81 92 ALA A C 1
ATOM 742 O O . ALA A 1 92 ? -8.395 -10.245 21.423 1.00 83.81 92 ALA A O 1
ATOM 743 N N . GLY A 1 93 ? -10.387 -9.438 20.785 1.00 85.06 93 GLY A N 1
ATOM 744 C CA . GLY A 1 93 ? -10.392 -8.306 21.720 1.00 85.06 93 GLY A CA 1
ATOM 745 C C . GLY A 1 93 ? -9.509 -7.116 21.315 1.00 85.06 93 GLY A C 1
ATOM 746 O O . GLY A 1 93 ? -9.568 -6.077 21.970 1.00 85.06 93 GLY A O 1
ATOM 747 N N . ALA A 1 94 ? -8.735 -7.213 20.229 1.00 88.44 94 ALA A N 1
ATOM 748 C CA . ALA A 1 94 ? -7.981 -6.078 19.705 1.00 88.44 94 ALA A CA 1
ATOM 749 C C . ALA A 1 94 ? -8.910 -5.006 19.112 1.00 88.44 94 ALA A C 1
ATOM 751 O O . ALA A 1 94 ? -10.030 -5.289 18.685 1.00 88.44 94 ALA A O 1
ATOM 752 N N . LYS A 1 95 ? -8.415 -3.764 19.014 1.00 90.88 95 LYS A N 1
ATOM 753 C CA . LYS A 1 95 ? -9.105 -2.682 18.292 1.00 90.88 95 LYS A CA 1
ATOM 754 C C . LYS A 1 95 ? -9.499 -3.148 16.882 1.00 90.88 95 LYS A C 1
ATOM 756 O O . LYS A 1 95 ? -8.736 -3.876 16.242 1.00 90.88 95 LYS A O 1
ATOM 761 N N . LEU A 1 96 ? -10.649 -2.685 16.384 1.00 90.81 96 LEU A N 1
ATOM 762 C CA . LEU A 1 96 ? -11.083 -2.972 15.016 1.00 90.81 96 LEU A CA 1
ATOM 763 C C . LEU A 1 96 ? -10.006 -2.528 14.010 1.00 90.81 96 LEU A C 1
ATOM 765 O O . LEU A 1 96 ? -9.400 -1.458 14.146 1.00 90.81 96 LEU A O 1
ATOM 769 N N . SER A 1 97 ? -9.734 -3.383 13.028 1.00 93.69 97 SER A N 1
ATOM 770 C CA . SER A 1 97 ? -8.842 -3.049 11.921 1.00 93.69 97 SER A CA 1
ATOM 771 C C . SER A 1 97 ? -9.476 -1.994 11.014 1.00 93.69 97 SER A C 1
ATOM 773 O O . SER A 1 97 ? -10.697 -1.952 10.876 1.00 93.69 97 SER A O 1
ATOM 775 N N . GLU A 1 98 ? -8.662 -1.195 10.322 1.00 95.50 98 GLU A N 1
ATOM 776 C CA . GLU A 1 98 ? -9.158 -0.334 9.240 1.00 95.50 98 GLU A CA 1
ATOM 777 C C . GLU A 1 98 ? -9.785 -1.140 8.092 1.00 95.50 98 GLU A C 1
ATOM 779 O O . GLU A 1 98 ? -10.680 -0.628 7.420 1.00 95.50 98 GLU A O 1
ATOM 784 N N . HIS A 1 99 ? -9.444 -2.427 7.940 1.00 94.50 99 HIS A N 1
ATOM 785 C CA . HIS A 1 99 ? -10.187 -3.343 7.065 1.00 94.50 99 HIS A CA 1
ATOM 786 C C . HIS A 1 99 ? -11.652 -3.481 7.488 1.00 94.50 99 HIS A C 1
ATOM 788 O O . HIS A 1 99 ? -12.530 -3.493 6.634 1.00 94.50 99 HIS A O 1
ATOM 794 N N . GLY A 1 100 ? -11.950 -3.483 8.791 1.00 91.44 100 GLY A N 1
ATOM 795 C CA . GLY A 1 100 ? -13.325 -3.520 9.302 1.00 91.44 100 GLY A CA 1
ATOM 796 C C . GLY A 1 100 ? -14.108 -2.232 9.031 1.00 91.44 100 GLY A C 1
ATOM 797 O O . GLY A 1 100 ? -15.336 -2.237 9.071 1.00 91.44 100 GLY A O 1
ATOM 798 N N . TYR A 1 101 ? -13.408 -1.142 8.706 1.00 90.12 101 TYR A N 1
ATOM 799 C CA . TYR A 1 101 ? -13.984 0.118 8.236 1.00 90.12 101 TYR A CA 1
ATOM 800 C C . TYR A 1 101 ? -13.938 0.261 6.700 1.00 90.12 101 TYR A C 1
ATOM 802 O O . TYR A 1 101 ? -14.381 1.285 6.183 1.00 90.12 101 TYR A O 1
ATOM 810 N N . GLY A 1 102 ? -13.372 -0.711 5.966 1.00 91.19 102 GLY A N 1
ATOM 811 C CA . GLY A 1 102 ? -13.097 -0.628 4.518 1.00 91.19 102 GLY A CA 1
ATOM 812 C C . GLY A 1 102 ? -12.081 0.458 4.144 1.00 91.19 102 GLY A C 1
ATOM 813 O O . GLY A 1 102 ? -12.008 0.913 3.004 1.00 91.19 102 GLY A O 1
ATOM 814 N N . ARG A 1 103 ? -11.309 0.928 5.122 1.00 94.31 103 ARG A N 1
ATOM 815 C CA . ARG A 1 103 ? -10.329 2.012 4.989 1.00 94.31 103 ARG A CA 1
ATOM 816 C C . ARG A 1 103 ? -8.910 1.504 4.789 1.00 94.31 103 ARG A C 1
ATOM 818 O O . ARG A 1 103 ? -7.995 2.322 4.797 1.00 94.31 103 ARG A O 1
ATOM 825 N N . ALA A 1 104 ? -8.745 0.194 4.622 1.00 96.25 104 ALA A N 1
ATOM 826 C CA . ALA A 1 104 ? -7.469 -0.448 4.369 1.00 96.25 104 ALA A CA 1
ATOM 827 C C . ALA A 1 104 ? -7.514 -1.361 3.145 1.00 96.25 104 ALA A C 1
ATOM 829 O O . ALA A 1 104 ? -8.557 -1.935 2.819 1.00 96.25 104 ALA A O 1
ATOM 830 N N . ILE A 1 105 ? -6.364 -1.482 2.491 1.00 96.75 105 ILE A N 1
ATOM 831 C CA . ILE A 1 105 ? -6.125 -2.374 1.361 1.00 96.75 105 ILE A CA 1
ATOM 832 C C . ILE A 1 105 ? -4.759 -3.022 1.562 1.00 96.75 105 ILE A C 1
ATOM 834 O O . ILE A 1 105 ? -3.775 -2.316 1.789 1.00 96.75 105 ILE A O 1
ATOM 838 N N . ASP A 1 106 ? -4.719 -4.346 1.427 1.00 97.62 106 ASP A N 1
ATOM 839 C CA . ASP A 1 106 ? -3.482 -5.122 1.445 1.00 97.62 106 ASP A CA 1
ATOM 840 C C . ASP A 1 106 ? -3.091 -5.460 0.004 1.00 97.62 106 ASP A C 1
ATOM 842 O O . ASP A 1 106 ? -3.802 -6.204 -0.672 1.00 97.62 106 ASP A O 1
ATOM 846 N N . VAL A 1 107 ? -1.983 -4.909 -0.491 1.00 97.00 107 VAL A N 1
ATOM 847 C CA . VAL A 1 107 ? -1.458 -5.147 -1.845 1.00 97.00 107 VAL A CA 1
ATOM 848 C C . VAL A 1 107 ? -0.371 -6.214 -1.788 1.00 97.00 107 VAL A C 1
ATOM 850 O O . VAL A 1 107 ? 0.661 -6.008 -1.160 1.00 97.00 107 VAL A O 1
ATOM 853 N N . ARG A 1 108 ? -0.568 -7.330 -2.489 1.00 95.88 108 ARG A N 1
ATOM 854 C CA . ARG A 1 108 ? 0.371 -8.468 -2.509 1.00 95.88 108 ARG A CA 1
ATOM 855 C C . ARG A 1 108 ? 1.265 -8.524 -3.743 1.00 95.88 108 ARG A C 1
ATOM 857 O O . ARG A 1 108 ? 2.184 -9.333 -3.793 1.00 95.88 108 ARG A O 1
ATOM 864 N N . GLY A 1 109 ? 1.004 -7.705 -4.759 1.00 95.38 109 GLY A N 1
ATOM 865 C CA . GLY A 1 109 ? 1.851 -7.673 -5.946 1.00 95.38 109 GLY A CA 1
ATOM 866 C C . GLY A 1 109 ? 1.220 -7.006 -7.157 1.00 95.38 109 GLY A C 1
ATOM 867 O O . GLY A 1 109 ? 0.154 -6.396 -7.071 1.00 95.38 109 GLY A O 1
ATOM 868 N N . LEU A 1 110 ? 1.896 -7.143 -8.294 1.00 95.75 110 LEU A N 1
ATOM 869 C CA . LEU A 1 110 ? 1.506 -6.618 -9.597 1.00 95.75 110 LEU A CA 1
ATOM 870 C C . LEU A 1 110 ? 1.667 -7.699 -10.669 1.00 95.75 110 LEU A C 1
ATOM 872 O O . LEU A 1 110 ? 2.567 -8.530 -10.583 1.00 95.75 110 LEU A O 1
ATOM 876 N N . THR A 1 111 ? 0.841 -7.643 -11.707 1.00 96.00 111 THR A N 1
ATOM 877 C CA . THR A 1 111 ? 1.223 -8.163 -13.026 1.00 96.00 111 THR A CA 1
ATOM 878 C C . THR A 1 111 ? 1.708 -6.985 -13.853 1.00 96.00 111 THR A C 1
ATOM 880 O O . THR A 1 111 ? 1.048 -5.943 -13.887 1.00 96.00 111 THR A O 1
ATOM 883 N N . LEU A 1 112 ? 2.862 -7.138 -14.490 1.00 96.19 112 LEU A N 1
ATOM 884 C CA . LEU A 1 112 ? 3.466 -6.137 -15.360 1.00 96.19 112 LEU A CA 1
ATOM 885 C C . LEU A 1 112 ? 3.036 -6.371 -16.817 1.00 96.19 112 LEU A C 1
ATOM 887 O O . LEU A 1 112 ? 2.568 -7.453 -17.171 1.00 96.19 112 LEU A O 1
ATOM 891 N N . ALA A 1 113 ? 3.145 -5.351 -17.667 1.00 96.88 113 ALA A N 1
ATOM 892 C CA . ALA A 1 113 ? 2.680 -5.425 -19.059 1.00 96.88 113 ALA A CA 1
ATOM 893 C C . ALA A 1 113 ? 3.481 -6.397 -19.943 1.00 96.88 113 ALA A C 1
ATOM 895 O O . ALA A 1 113 ? 2.989 -6.815 -20.987 1.00 96.88 113 ALA A O 1
ATOM 896 N N . ASP A 1 114 ? 4.678 -6.782 -19.510 1.00 95.19 114 ASP A N 1
ATOM 897 C CA . ASP A 1 114 ? 5.503 -7.841 -20.108 1.00 95.19 114 ASP A CA 1
ATOM 898 C C . ASP A 1 114 ? 5.120 -9.260 -19.632 1.00 95.19 114 ASP A C 1
ATOM 900 O O . ASP A 1 114 ? 5.733 -10.241 -20.047 1.00 95.19 114 ASP A O 1
ATOM 904 N N . GLY A 1 115 ? 4.099 -9.383 -18.777 1.00 95.31 115 GLY A N 1
ATOM 905 C CA . GLY A 1 115 ? 3.613 -10.650 -18.231 1.00 95.31 115 GLY A CA 1
ATOM 906 C C . GLY A 1 115 ? 4.310 -11.096 -16.945 1.00 95.31 115 GLY A C 1
ATOM 907 O O . GLY A 1 115 ? 3.896 -12.095 -16.354 1.00 95.31 115 GLY A O 1
ATOM 908 N N . VAL A 1 116 ? 5.323 -10.367 -16.464 1.00 93.50 116 VAL A N 1
ATOM 909 C CA . VAL A 1 116 ? 6.019 -10.710 -15.220 1.00 93.50 116 VAL A CA 1
ATOM 910 C C . VAL A 1 116 ? 5.105 -10.478 -14.016 1.00 93.50 116 VAL A C 1
ATOM 912 O O . VAL A 1 116 ? 4.495 -9.419 -13.849 1.00 93.50 116 VAL A O 1
ATOM 915 N N . ALA A 1 117 ? 5.034 -11.478 -13.136 1.00 93.44 117 ALA A N 1
ATOM 916 C CA . ALA A 1 117 ? 4.418 -11.340 -11.825 1.00 93.44 117 ALA A CA 1
ATOM 917 C C . ALA A 1 117 ? 5.437 -10.766 -10.833 1.00 93.44 117 ALA A C 1
ATOM 919 O O . ALA A 1 117 ? 6.470 -11.374 -10.554 1.00 93.44 117 ALA A O 1
ATOM 920 N N . TRP A 1 118 ? 5.129 -9.603 -10.272 1.00 91.50 118 TRP A N 1
ATOM 921 C CA . TRP A 1 118 ? 5.919 -8.966 -9.230 1.00 91.50 118 TRP A CA 1
ATOM 922 C C . TRP A 1 118 ? 5.220 -9.128 -7.881 1.00 91.50 118 TRP A C 1
ATOM 924 O O . TRP A 1 118 ? 4.300 -8.380 -7.552 1.00 91.50 118 TRP A O 1
ATOM 934 N N . ALA A 1 119 ? 5.631 -10.130 -7.107 1.00 92.81 119 ALA A N 1
ATOM 935 C CA . ALA A 1 119 ? 5.089 -10.375 -5.775 1.00 92.81 119 ALA A CA 1
ATOM 936 C C . ALA A 1 119 ? 5.786 -9.509 -4.716 1.00 92.81 119 ALA A C 1
ATOM 938 O O . ALA A 1 119 ? 7.003 -9.299 -4.754 1.00 92.81 119 ALA A O 1
ATOM 939 N N . VAL A 1 120 ? 5.008 -9.047 -3.738 1.00 92.88 120 VAL A N 1
ATOM 940 C CA . VAL A 1 120 ? 5.557 -8.584 -2.466 1.00 92.88 120 VAL A CA 1
ATOM 941 C C . VAL A 1 120 ? 5.992 -9.823 -1.697 1.00 92.88 120 VAL A C 1
ATOM 943 O O . VAL A 1 120 ? 5.266 -10.810 -1.618 1.00 92.88 120 VAL A O 1
ATOM 946 N N . SER A 1 121 ? 7.214 -9.798 -1.190 1.00 87.56 121 SER A N 1
ATOM 947 C CA . SER A 1 121 ? 7.808 -10.935 -0.503 1.00 87.56 121 SER A CA 1
ATOM 948 C C . SER A 1 121 ? 8.581 -10.450 0.714 1.00 87.56 121 SER A C 1
ATOM 950 O O . SER A 1 121 ? 9.054 -9.303 0.707 1.00 87.56 121 SER A O 1
ATOM 952 N N . PRO A 1 122 ? 8.797 -11.329 1.706 1.00 83.44 122 PRO A N 1
ATOM 953 C CA . PRO A 1 122 ? 9.679 -11.020 2.815 1.00 83.44 122 PRO A CA 1
ATOM 954 C C . PRO A 1 122 ? 11.036 -10.550 2.302 1.00 83.44 122 PRO A C 1
ATOM 956 O O . PRO A 1 122 ? 11.506 -10.965 1.234 1.00 83.44 122 PRO A O 1
ATOM 959 N N . ARG A 1 123 ? 11.670 -9.659 3.062 1.00 69.12 123 ARG A N 1
ATOM 960 C CA . ARG A 1 123 ? 13.021 -9.20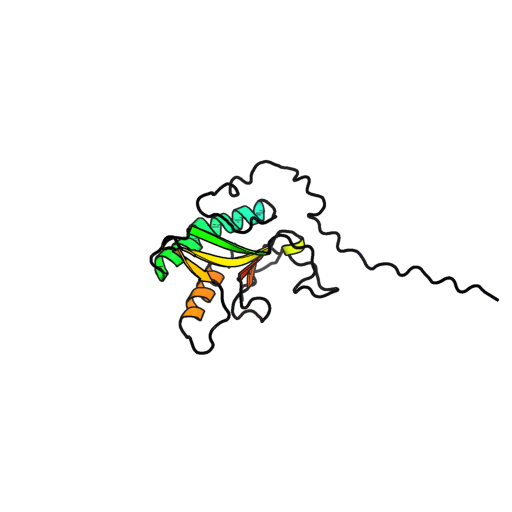3 2.747 1.00 69.12 123 ARG A CA 1
ATOM 961 C C . ARG A 1 123 ? 13.963 -10.405 2.809 1.00 69.12 123 ARG A C 1
ATOM 963 O O . ARG A 1 123 ? 14.093 -11.006 3.870 1.00 69.12 123 ARG A O 1
ATOM 970 N N . ASP A 1 124 ? 14.647 -10.714 1.708 1.00 69.44 124 ASP A N 1
ATOM 971 C CA . ASP A 1 124 ? 15.785 -11.631 1.766 1.00 69.44 124 ASP A CA 1
ATOM 972 C C . ASP A 1 124 ? 16.890 -10.951 2.598 1.00 69.44 124 ASP A C 1
ATOM 974 O O . ASP A 1 124 ? 17.353 -9.865 2.228 1.00 69.44 124 A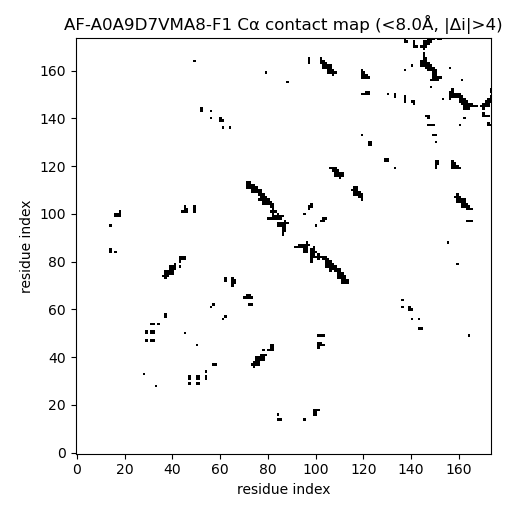SP A O 1
ATOM 978 N N . PRO A 1 125 ? 17.310 -11.532 3.737 1.00 62.97 125 PRO A N 1
ATOM 979 C CA . PRO A 1 125 ? 18.357 -10.957 4.576 1.00 62.97 125 PRO A CA 1
ATOM 980 C C . PRO A 1 125 ? 19.701 -10.808 3.853 1.00 62.97 125 PRO A C 1
ATOM 982 O O . PRO A 1 125 ? 20.528 -9.999 4.272 1.00 62.97 125 PRO A O 1
ATOM 985 N N . LYS A 1 126 ? 19.929 -11.595 2.795 1.00 63.50 126 LYS A N 1
ATOM 986 C CA . LYS A 1 126 ? 21.160 -11.611 1.998 1.00 63.50 126 LYS A CA 1
ATOM 987 C C . LYS A 1 126 ? 21.094 -10.685 0.791 1.00 63.50 126 LYS A C 1
ATOM 989 O O . LYS A 1 126 ? 22.137 -10.374 0.221 1.00 63.50 126 LYS A O 1
ATOM 994 N N . ASP A 1 127 ? 19.899 -10.241 0.412 1.00 59.53 127 ASP A N 1
ATOM 995 C CA . ASP A 1 127 ? 19.715 -9.401 -0.759 1.00 59.53 127 ASP A CA 1
ATOM 996 C C . ASP A 1 127 ? 19.615 -7.923 -0.364 1.00 59.53 127 ASP A C 1
ATOM 998 O O . ASP A 1 127 ? 18.658 -7.441 0.255 1.00 59.53 127 ASP A O 1
ATOM 1002 N N . THR A 1 128 ? 20.647 -7.173 -0.732 1.00 57.06 128 THR A N 1
ATOM 1003 C CA . THR A 1 128 ? 20.736 -5.735 -0.484 1.00 57.06 128 THR A CA 1
ATOM 1004 C C . THR A 1 128 ? 19.905 -4.919 -1.481 1.00 57.06 128 THR A C 1
ATOM 1006 O O . THR A 1 128 ? 19.745 -3.716 -1.275 1.00 57.06 128 THR A O 1
ATOM 1009 N N . SER A 1 129 ? 19.313 -5.549 -2.511 1.00 55.78 129 SER A N 1
ATOM 1010 C CA . SER A 1 129 ? 18.619 -4.869 -3.617 1.00 55.78 129 SER A CA 1
ATOM 1011 C C . SER A 1 129 ? 17.059 -4.838 -3.563 1.00 55.78 129 SER A C 1
ATOM 1013 O O . SER A 1 129 ? 16.491 -3.782 -3.860 1.00 55.78 129 SER A O 1
ATOM 1015 N N . PRO A 1 130 ? 16.303 -5.863 -3.091 1.00 54.28 130 PRO A N 1
ATOM 1016 C CA . PRO A 1 130 ? 14.840 -5.875 -2.966 1.00 54.28 130 PRO A CA 1
ATOM 1017 C C . PRO A 1 130 ? 14.343 -5.007 -1.821 1.00 54.28 130 PRO A C 1
ATOM 1019 O O . PRO A 1 130 ? 13.223 -4.496 -1.851 1.00 54.28 130 PRO A O 1
ATOM 1022 N N . ALA A 1 131 ? 15.182 -4.825 -0.800 1.00 54.59 131 ALA A N 1
ATOM 1023 C CA . ALA A 1 131 ? 14.871 -3.948 0.312 1.00 54.59 131 ALA A CA 1
ATOM 1024 C C . ALA A 1 131 ? 14.651 -2.508 -0.173 1.00 54.59 131 ALA A C 1
ATOM 1026 O O . ALA A 1 131 ? 13.701 -1.863 0.265 1.00 54.59 131 ALA A O 1
ATOM 1027 N N . ALA A 1 132 ? 15.460 -2.037 -1.130 1.00 65.44 132 ALA A N 1
ATOM 1028 C CA . ALA A 1 132 ? 15.350 -0.688 -1.673 1.00 65.44 132 ALA A CA 1
ATOM 1029 C C . ALA A 1 132 ? 14.024 -0.474 -2.421 1.00 65.44 132 ALA A C 1
ATOM 1031 O O . ALA A 1 132 ? 13.345 0.525 -2.179 1.00 65.44 132 ALA A O 1
ATOM 1032 N N . ARG A 1 133 ? 13.594 -1.432 -3.261 1.00 72.69 133 ARG A N 1
ATOM 1033 C CA . ARG A 1 133 ? 12.333 -1.287 -4.017 1.00 72.69 133 ARG A CA 1
ATOM 1034 C C . ARG A 1 133 ? 11.104 -1.258 -3.104 1.00 72.69 133 ARG A C 1
ATOM 1036 O O . ARG A 1 133 ? 10.248 -0.392 -3.257 1.00 72.69 133 ARG A O 1
ATOM 1043 N N . PHE A 1 134 ? 11.017 -2.141 -2.104 1.00 83.94 134 PHE A N 1
ATOM 1044 C CA . PHE A 1 134 ? 9.863 -2.160 -1.195 1.00 83.94 134 PHE A CA 1
ATOM 1045 C C . PHE A 1 134 ? 9.866 -0.966 -0.232 1.00 83.94 134 PHE A C 1
ATOM 1047 O O . PHE A 1 134 ? 8.809 -0.44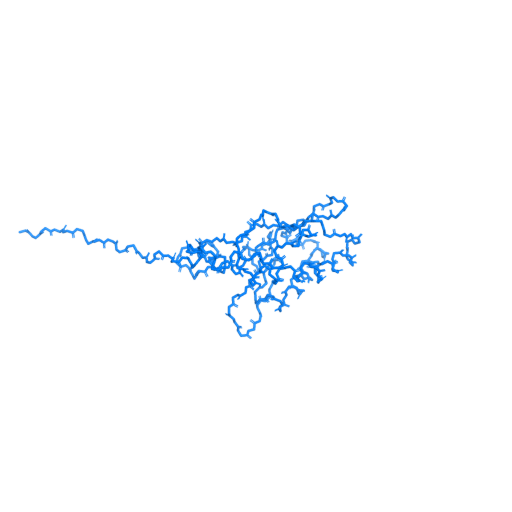0 0.114 1.00 83.94 134 PHE A O 1
ATOM 1054 N N . GLN A 1 135 ? 11.045 -0.488 0.178 1.00 85.38 135 GLN A N 1
ATOM 1055 C CA . GLN A 1 135 ? 11.172 0.772 0.915 1.00 85.38 135 GLN A CA 1
ATOM 1056 C C . GLN A 1 135 ? 10.688 1.958 0.081 1.00 85.38 135 GLN A C 1
ATOM 1058 O O . GLN A 1 135 ? 9.953 2.799 0.596 1.00 85.38 135 GLN A O 1
ATOM 1063 N N . ARG A 1 136 ? 11.037 2.011 -1.210 1.00 89.44 136 ARG A N 1
ATOM 1064 C CA . ARG A 1 136 ? 10.634 3.109 -2.090 1.00 89.44 136 ARG A CA 1
ATOM 1065 C C . ARG A 1 136 ? 9.127 3.132 -2.329 1.00 89.44 136 ARG A C 1
ATOM 1067 O O . ARG A 1 136 ? 8.522 4.191 -2.191 1.00 89.44 136 ARG A O 1
ATOM 1074 N N . VAL A 1 137 ? 8.501 1.976 -2.564 1.00 92.44 137 VAL A N 1
ATOM 1075 C CA . VAL A 1 137 ? 7.033 1.868 -2.667 1.00 92.44 137 VAL A CA 1
ATOM 1076 C C . VAL A 1 137 ? 6.348 2.350 -1.385 1.00 92.44 137 VAL A C 1
ATOM 1078 O O . VAL A 1 137 ? 5.408 3.142 -1.459 1.00 92.44 137 VAL A O 1
ATOM 1081 N N . ARG A 1 138 ? 6.848 1.955 -0.204 1.00 93.38 138 ARG A N 1
ATOM 1082 C CA . ARG A 1 138 ? 6.311 2.444 1.077 1.00 93.38 138 ARG A CA 1
ATOM 1083 C C . ARG A 1 138 ? 6.480 3.950 1.247 1.00 93.38 138 ARG A C 1
ATOM 1085 O O . ARG A 1 138 ? 5.542 4.623 1.663 1.00 93.38 138 ARG A O 1
ATOM 1092 N N . ALA A 1 139 ? 7.646 4.488 0.896 1.00 93.06 139 ALA A N 1
ATOM 1093 C CA . ALA A 1 139 ? 7.904 5.922 0.958 1.00 93.06 139 ALA A CA 1
ATOM 1094 C C . ALA A 1 139 ? 6.947 6.709 0.048 1.00 93.06 139 ALA A C 1
ATOM 1096 O O . ALA A 1 139 ? 6.389 7.714 0.473 1.00 93.06 139 ALA A O 1
ATOM 1097 N N . LEU A 1 140 ? 6.694 6.216 -1.167 1.00 95.06 140 LEU A N 1
ATOM 1098 C CA . LEU A 1 140 ? 5.754 6.818 -2.117 1.00 95.06 140 LEU A CA 1
ATOM 1099 C C . LEU A 1 140 ? 4.289 6.723 -1.660 1.00 95.06 140 LEU A C 1
ATOM 1101 O O . LEU A 1 140 ? 3.481 7.596 -1.980 1.00 95.06 140 LEU A O 1
ATOM 1105 N N . ALA A 1 141 ? 3.933 5.665 -0.930 1.00 96.31 141 ALA A N 1
ATOM 1106 C CA . ALA A 1 141 ? 2.606 5.497 -0.340 1.00 96.31 141 ALA A CA 1
ATOM 1107 C C . ALA A 1 141 ? 2.413 6.352 0.928 1.00 96.31 141 ALA A C 1
ATOM 1109 O O . ALA A 1 141 ? 1.277 6.655 1.310 1.00 96.31 141 ALA A O 1
ATOM 1110 N N . CYS A 1 142 ? 3.504 6.763 1.578 1.00 95.12 142 CYS A N 1
ATOM 1111 C CA . CYS A 1 142 ? 3.469 7.551 2.801 1.00 95.12 142 CYS A CA 1
ATOM 1112 C C . CYS A 1 142 ? 3.011 8.989 2.529 1.00 95.12 142 CYS A C 1
ATOM 1114 O O . CYS A 1 142 ? 3.605 9.702 1.722 1.00 95.12 142 CYS A O 1
ATOM 1116 N N . GLY A 1 143 ? 1.943 9.431 3.196 1.00 88.00 143 GLY A N 1
ATOM 1117 C CA . GLY A 1 143 ? 1.324 10.740 2.966 1.00 88.00 143 GLY A CA 1
ATOM 1118 C C . GLY A 1 143 ? -0.020 10.625 2.244 1.00 88.00 143 GLY A C 1
ATOM 1119 O O . GLY A 1 143 ? -1.035 11.040 2.811 1.00 88.00 143 GLY A O 1
ATOM 1120 N N . PRO A 1 144 ? -0.099 10.021 1.035 1.00 90.12 144 PRO A N 1
ATOM 1121 C CA . PRO A 1 144 ? -1.379 9.630 0.451 1.00 90.12 144 PRO A CA 1
ATOM 1122 C C . PRO A 1 144 ? -2.208 8.777 1.413 1.00 90.12 144 PRO A C 1
ATOM 1124 O O . PRO A 1 144 ? -3.405 9.052 1.576 1.00 90.12 144 PRO A O 1
ATOM 1127 N N . PHE A 1 145 ? -1.547 7.816 2.062 1.00 97.19 145 PHE A N 1
ATOM 1128 C CA . PHE A 1 145 ? -2.070 6.981 3.136 1.00 97.19 145 PHE A CA 1
ATOM 1129 C C . PHE A 1 145 ? -1.501 7.417 4.486 1.00 97.19 145 PHE A C 1
ATOM 1131 O O . PHE A 1 145 ? -0.389 7.944 4.581 1.00 97.19 145 PHE A O 1
ATOM 1138 N N . THR A 1 146 ? -2.282 7.203 5.540 1.00 96.94 146 THR A N 1
ATOM 1139 C CA . THR A 1 146 ? -1.893 7.556 6.910 1.00 96.94 146 THR A CA 1
ATOM 1140 C C . THR A 1 146 ? -1.144 6.428 7.600 1.00 96.94 146 THR A C 1
ATOM 1142 O O . THR A 1 146 ? -0.359 6.697 8.505 1.00 96.94 146 THR A O 1
ATOM 1145 N N . THR A 1 147 ? -1.357 5.185 7.176 1.00 97.44 147 THR A N 1
ATOM 1146 C CA . THR A 1 147 ? -0.556 4.039 7.609 1.00 97.44 147 THR A CA 1
ATOM 1147 C C . THR A 1 147 ? -0.028 3.315 6.395 1.00 97.44 147 THR A C 1
ATOM 1149 O O . THR A 1 147 ? -0.787 3.049 5.463 1.00 97.44 147 THR A O 1
ATOM 1152 N N . VAL A 1 148 ? 1.259 2.998 6.428 1.00 97.88 148 VAL A N 1
ATOM 1153 C CA . VAL A 1 148 ? 1.929 2.206 5.408 1.00 97.88 148 VAL A CA 1
ATOM 1154 C C . VAL A 1 148 ? 2.824 1.192 6.100 1.00 97.88 148 VAL A C 1
ATOM 1156 O O . VAL A 1 148 ? 3.792 1.581 6.753 1.00 97.88 148 VAL A O 1
ATOM 1159 N N . LEU A 1 149 ? 2.498 -0.087 5.946 1.00 96.31 149 LEU A N 1
ATOM 1160 C CA . LEU A 1 149 ? 3.300 -1.212 6.428 1.00 96.31 149 LEU A CA 1
ATOM 1161 C C . LEU A 1 149 ? 3.638 -2.127 5.253 1.00 96.31 149 LEU A C 1
ATOM 1163 O O . LEU A 1 149 ? 2.981 -2.080 4.213 1.00 96.31 149 LEU A O 1
ATOM 1167 N N . GLY A 1 150 ? 4.676 -2.933 5.402 1.00 94.50 150 GLY A N 1
ATOM 1168 C CA . GLY A 1 150 ? 5.118 -3.906 4.420 1.00 94.50 150 GLY A CA 1
ATOM 1169 C C . GLY A 1 150 ? 6.374 -4.645 4.878 1.00 94.50 150 GLY A C 1
ATOM 1170 O O . GLY A 1 150 ? 6.697 -4.614 6.067 1.00 94.50 150 GLY A O 1
ATOM 1171 N N . PRO A 1 151 ? 7.124 -5.258 3.946 1.00 91.25 151 PRO A N 1
ATOM 1172 C CA . PRO A 1 151 ? 8.310 -6.039 4.277 1.00 91.25 151 PRO A CA 1
ATOM 1173 C C . PRO A 1 151 ? 9.296 -5.298 5.190 1.00 91.25 151 PRO A C 1
ATOM 1175 O O . PRO A 1 151 ? 9.892 -4.280 4.806 1.00 91.25 151 PRO A O 1
ATOM 1178 N N . GLY A 1 152 ? 9.486 -5.827 6.400 1.00 87.00 152 GLY A N 1
ATOM 1179 C CA . GLY A 1 152 ? 10.335 -5.246 7.441 1.00 87.00 152 GLY A CA 1
ATOM 1180 C C . GLY A 1 152 ? 9.658 -4.270 8.414 1.00 87.00 152 GLY A C 1
ATOM 1181 O O . GLY A 1 152 ? 10.367 -3.727 9.259 1.00 87.00 152 GLY A O 1
ATOM 1182 N N . SER A 1 153 ? 8.343 -4.025 8.330 1.00 90.94 153 SER A N 1
ATOM 1183 C CA . SER A 1 153 ? 7.607 -3.301 9.385 1.00 90.94 153 SER A CA 1
ATOM 1184 C C . SER A 1 153 ? 7.393 -4.192 10.610 1.00 90.94 153 SER A C 1
ATOM 1186 O O . SER A 1 153 ? 7.713 -3.797 11.729 1.00 90.94 153 SER A O 1
ATOM 1188 N N . ASP A 1 154 ? 6.834 -5.383 10.384 1.00 90.94 154 ASP A N 1
ATOM 1189 C CA . ASP A 1 154 ? 6.603 -6.448 11.357 1.00 90.94 154 ASP A CA 1
ATOM 1190 C C . ASP A 1 154 ? 6.226 -7.754 10.624 1.00 90.94 154 ASP A C 1
ATOM 1192 O O . ASP A 1 154 ? 5.943 -7.747 9.425 1.00 90.94 154 ASP A O 1
ATOM 1196 N N . ALA A 1 155 ? 6.176 -8.867 11.362 1.00 91.19 155 ALA A N 1
ATOM 1197 C CA . ALA A 1 155 ? 5.918 -10.196 10.804 1.00 91.19 155 ALA A CA 1
ATOM 1198 C C . ALA A 1 155 ? 4.523 -10.376 10.171 1.00 91.19 155 ALA A C 1
ATOM 1200 O O . ALA A 1 155 ? 4.318 -11.323 9.416 1.00 91.19 155 ALA A O 1
ATOM 1201 N N . TYR A 1 156 ? 3.544 -9.513 10.473 1.00 93.00 156 TYR A N 1
ATOM 1202 C CA . TYR A 1 156 ? 2.209 -9.598 9.874 1.00 93.00 156 TYR A CA 1
ATOM 1203 C C . TYR A 1 156 ? 2.149 -8.974 8.483 1.00 93.00 156 TYR A C 1
ATOM 1205 O O . TYR A 1 156 ? 1.166 -9.208 7.792 1.00 93.00 156 TYR A O 1
ATOM 1213 N N . HIS A 1 157 ? 3.159 -8.199 8.082 1.00 94.69 157 HIS A N 1
ATOM 1214 C CA . HIS A 1 157 ? 3.155 -7.419 6.842 1.00 94.69 157 HIS A CA 1
ATOM 1215 C C . HIS A 1 157 ? 4.339 -7.766 5.928 1.00 94.69 157 HIS A C 1
ATOM 1217 O O . HIS A 1 157 ? 4.703 -6.984 5.056 1.00 94.69 157 HIS A O 1
ATOM 1223 N N . ASP A 1 158 ? 4.970 -8.928 6.112 1.00 91.25 158 ASP A N 1
ATOM 1224 C CA . ASP A 1 158 ? 6.173 -9.273 5.351 1.00 91.25 158 ASP A CA 1
ATOM 1225 C C . ASP A 1 158 ? 5.904 -9.705 3.904 1.00 91.25 158 ASP A C 1
ATOM 1227 O O . ASP A 1 158 ? 6.809 -9.654 3.078 1.00 91.25 158 ASP A O 1
ATOM 1231 N N . ASP A 1 159 ? 4.679 -10.096 3.561 1.00 92.94 159 ASP A N 1
ATOM 1232 C CA . ASP A 1 159 ? 4.306 -10.602 2.233 1.00 92.94 159 ASP A CA 1
ATOM 1233 C C . ASP A 1 159 ? 3.296 -9.710 1.487 1.00 92.94 159 ASP A C 1
ATOM 1235 O O . ASP A 1 159 ? 2.812 -10.061 0.410 1.00 92.94 159 ASP A O 1
ATOM 1239 N N . HIS A 1 160 ? 2.982 -8.532 2.028 1.00 96.00 160 HIS A N 1
ATOM 1240 C CA . HIS A 1 160 ? 2.091 -7.557 1.403 1.00 96.00 160 HIS A CA 1
ATOM 1241 C C . HIS A 1 160 ? 2.347 -6.147 1.930 1.00 96.00 160 HIS A C 1
ATOM 1243 O O . HIS A 1 160 ? 2.910 -5.958 2.999 1.00 96.00 160 HIS A O 1
ATOM 1249 N N . PHE A 1 161 ? 1.889 -5.133 1.201 1.00 97.44 161 PHE A N 1
ATOM 1250 C CA . PHE A 1 161 ? 1.793 -3.779 1.729 1.00 97.44 161 PHE A CA 1
ATOM 1251 C C . PHE A 1 161 ? 0.419 -3.532 2.330 1.00 97.44 161 PHE A C 1
ATOM 1253 O O . PHE A 1 161 ? -0.578 -3.692 1.631 1.00 97.44 161 PHE A O 1
ATOM 1260 N N . HIS A 1 162 ? 0.367 -3.064 3.571 1.00 97.94 162 HIS A N 1
A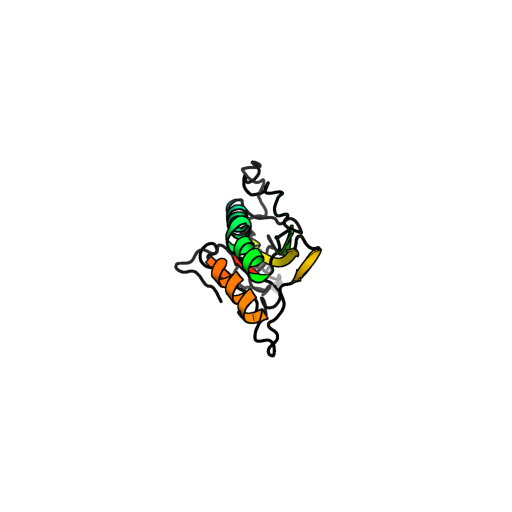TOM 1261 C CA . HIS A 1 162 ? -0.858 -2.580 4.194 1.00 97.94 162 HIS A CA 1
ATOM 1262 C C . HIS A 1 162 ? -0.935 -1.062 4.079 1.00 97.94 162 HIS A C 1
ATOM 1264 O O . HIS A 1 162 ? -0.096 -0.343 4.632 1.00 97.94 162 HIS A O 1
ATOM 1270 N N . PHE A 1 163 ? -1.954 -0.568 3.382 1.00 98.19 163 PHE A N 1
ATOM 1271 C CA . PHE A 1 163 ? -2.226 0.858 3.246 1.00 98.19 163 PHE A CA 1
ATOM 1272 C C . PHE A 1 163 ? -3.564 1.191 3.886 1.00 98.19 163 PHE A C 1
ATOM 1274 O O . PHE A 1 163 ? -4.591 0.667 3.453 1.00 98.19 163 PHE A O 1
ATOM 1281 N N . ASP A 1 164 ? -3.578 2.099 4.864 1.00 97.38 164 ASP A N 1
ATOM 1282 C CA . ASP A 1 164 ? -4.824 2.541 5.492 1.00 97.38 164 ASP A CA 1
ATOM 1283 C C . ASP A 1 164 ? -4.984 4.063 5.593 1.00 97.38 164 ASP A C 1
ATOM 1285 O O . ASP A 1 164 ? -4.044 4.850 5.425 1.00 97.38 164 ASP A O 1
ATOM 1289 N N . LEU A 1 165 ? -6.225 4.465 5.873 1.00 96.50 165 LEU A N 1
ATOM 1290 C CA . LEU A 1 165 ? -6.643 5.846 6.102 1.00 96.50 165 LEU A CA 1
ATOM 1291 C C . LEU A 1 165 ? -7.018 6.123 7.568 1.00 96.50 165 LEU A C 1
ATOM 1293 O O . LEU A 1 165 ? -7.839 7.009 7.801 1.00 96.50 165 LEU A O 1
ATOM 1297 N N . ALA A 1 166 ? -6.496 5.372 8.545 1.00 94.38 166 ALA A N 1
ATOM 1298 C CA . ALA A 1 166 ? -6.768 5.559 9.972 1.00 94.38 166 ALA A CA 1
ATOM 1299 C C . ALA A 1 166 ? -6.609 7.034 10.400 1.00 94.38 166 ALA A C 1
ATOM 1301 O O . ALA A 1 166 ? -5.577 7.642 10.112 1.00 94.38 166 ALA A O 1
ATOM 1302 N N . PRO A 1 167 ? -7.561 7.625 11.150 1.00 91.81 167 PRO A N 1
ATOM 1303 C CA . PRO A 1 167 ? -7.400 8.979 11.674 1.00 91.81 167 PRO A CA 1
ATOM 1304 C C . PRO A 1 167 ? -6.183 9.062 12.603 1.00 91.81 167 PRO A C 1
ATOM 1306 O O . PRO A 1 167 ? -6.094 8.309 13.576 1.00 91.81 167 PRO A O 1
ATOM 1309 N N . ARG A 1 168 ? -5.250 9.971 12.307 1.00 91.19 168 ARG A N 1
ATOM 1310 C CA . ARG A 1 168 ? -4.050 10.229 13.117 1.00 91.19 168 ARG A CA 1
ATOM 1311 C C . ARG A 1 168 ? -3.442 11.596 12.798 1.00 91.19 168 ARG A C 1
ATOM 1313 O O . ARG A 1 168 ? -3.688 12.139 11.726 1.00 91.19 168 ARG A O 1
ATOM 1320 N N . ASN A 1 169 ? -2.623 12.109 13.718 1.00 89.88 169 ASN A N 1
ATOM 1321 C CA . ASN A 1 169 ? -1.983 13.429 13.603 1.00 89.88 169 ASN A CA 1
ATOM 1322 C C . ASN A 1 169 ? -0.774 13.440 12.653 1.00 89.88 169 ASN A C 1
ATOM 1324 O O . ASN A 1 169 ? -0.464 14.468 12.062 1.00 89.88 169 ASN A O 1
ATOM 1328 N N . SER A 1 170 ? -0.088 12.305 12.503 1.00 91.00 170 SER A N 1
ATOM 1329 C CA . SER A 1 170 ? 1.051 12.132 11.596 1.00 91.00 170 SER A CA 1
ATOM 1330 C C . SER A 1 170 ? 1.013 10.748 10.955 1.00 91.00 170 SER A C 1
ATOM 1332 O O . SER A 1 170 ? 0.508 9.798 11.556 1.00 91.00 170 SER A O 1
ATOM 1334 N N . ALA A 1 171 ? 1.520 10.625 9.725 1.00 93.12 171 ALA A N 1
ATOM 1335 C CA . ALA A 1 171 ? 1.563 9.343 9.029 1.00 93.12 171 ALA A CA 1
ATOM 1336 C C . ALA A 1 171 ? 2.501 8.353 9.747 1.00 93.12 171 ALA A C 1
ATOM 1338 O O . ALA A 1 171 ? 3.570 8.727 10.226 1.00 93.12 171 ALA A O 1
ATOM 1339 N N . TYR A 1 172 ? 2.098 7.085 9.819 1.00 95.25 172 TYR A N 1
ATOM 1340 C CA . TYR A 1 172 ? 2.906 5.990 10.350 1.00 95.25 172 TYR A CA 1
ATOM 1341 C C . TYR A 1 172 ? 3.315 5.074 9.209 1.00 95.25 172 TYR A C 1
ATOM 1343 O O . TYR A 1 172 ? 2.528 4.258 8.734 1.00 95.25 172 TYR A O 1
ATOM 1351 N N . CYS A 1 173 ? 4.549 5.248 8.766 1.00 94.69 173 CYS A N 1
ATOM 1352 C CA . CYS A 1 173 ? 5.108 4.529 7.635 1.00 94.69 173 CYS A CA 1
ATOM 1353 C C . CYS A 1 173 ? 6.351 3.803 8.127 1.00 94.69 173 CYS A C 1
ATOM 1355 O O . CYS A 1 173 ? 7.289 4.452 8.602 1.00 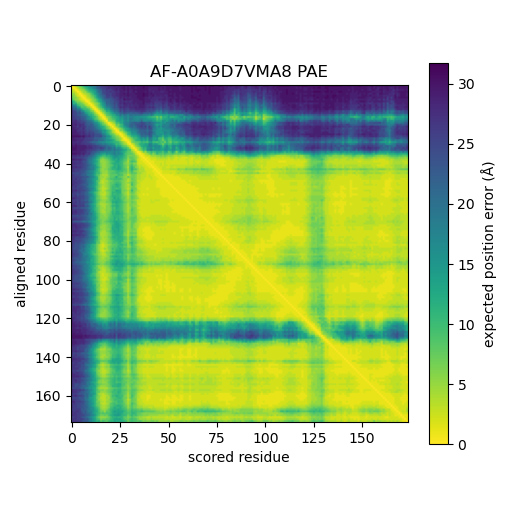94.69 173 CYS A O 1
ATOM 1357 N N . ARG A 1 174 ? 6.321 2.473 8.102 1.00 88.50 174 ARG A N 1
ATOM 1358 C CA . ARG A 1 174 ? 7.380 1.628 8.657 1.00 88.50 174 ARG A CA 1
ATOM 1359 C C . ARG A 1 174 ? 7.780 0.542 7.705 1.00 88.50 174 ARG A C 1
ATOM 1361 O O . ARG A 1 174 ? 6.925 0.094 6.916 1.00 88.50 174 ARG A O 1
#

Radius of gyration: 19.35 Å; Cα contacts (8 Å, |Δi|>4): 299; chains: 1; bounding box: 54×38×68 Å

Sequence (174 aa):
MPRNSPRPVRFSALFQCPIRDLRVPDRRPCPAGADRRYPVEPRGDYPCTTALKLVRFVRKPLREEVRATMNTEIATLHVAASYDCRGRNRQAGAKLSEHGYGRAIDVRGLTLADGVAWAVSPRDPKDTSPAARFQRVRALACGPFTTVLGPGSDAYHDDHFHFDLAPRNSAYCR

Mean predicted aligned error: 9.1 Å

pLDDT: mean 81.41, std 18.78, range [38.31, 98.19]

Nearest PDB structures (foldseek):
  3ehf-assembly2_D  TM=3.435E-01  e=2.247E+00  Bacillus subtilis
  7moq-assembly1_B  TM=2.640E-01  e=4.487E+00  Tetrahymena thermophila CU428

Secondary structure (DSSP, 8-state):
----PPPP---------GGGG---S--SPPTTTT-TTS-EES-----HHHHHHHHHHIIIIIHHHHHHHHSS-EEEEEEEES----BGGG-TTSPBPGGGGT-EEEEEEEEETTS-EEE--PPPTT-TTHHHHHHHHHHHHBTTBSEEE-TTT-TTSTTSEEEE----SS-EE-